Protein AF-A0AAV4MUT8-F1 (afdb_monomer_lite)

Secondary structure (DSSP, 8-state):
-EEE---S-SSS----S--S-SS----S-HHHHHSSTT-HHHHHHHHTT-----S-THHHHHH-----S---SSS----GGG--EEE-TTT-TT-----GGG-HHHHHHHHHHHHHHHTTPPPP------GGGSGGGGTT-----SSTT----TT-

Structure (mmCIF, N/CA/C/O backbone):
data_AF-A0AAV4MUT8-F1
#
_entry.id   AF-A0AAV4MUT8-F1
#
loop_
_atom_site.group_PDB
_atom_site.id
_atom_site.type_symbol
_atom_site.label_atom_id
_atom_site.label_alt_id
_atom_site.label_comp_id
_atom_site.label_asym_id
_atom_site.label_entity_id
_atom_site.label_seq_id
_atom_site.pdbx_PDB_ins_code
_atom_site.Cartn_x
_atom_site.Cartn_y
_atom_site.Cartn_z
_atom_site.occupancy
_atom_site.B_iso_or_equiv
_atom_site.auth_seq_id
_atom_site.auth_comp_id
_atom_site.auth_asym_id
_atom_site.auth_atom_id
_atom_site.pdbx_PDB_model_num
ATOM 1 N N . MET A 1 1 ? -10.971 4.675 6.773 1.00 90.81 1 MET A N 1
ATOM 2 C CA . MET A 1 1 ? -10.522 3.745 7.833 1.00 90.81 1 MET A CA 1
ATOM 3 C C . MET A 1 1 ? -9.687 2.636 7.216 1.00 90.81 1 MET A C 1
ATOM 5 O O . MET A 1 1 ? -10.046 2.163 6.142 1.00 90.81 1 MET A O 1
ATOM 9 N N . LYS A 1 2 ? -8.606 2.231 7.885 1.00 93.69 2 LYS A N 1
ATOM 10 C CA . LYS A 1 2 ? -7.746 1.086 7.547 1.00 93.69 2 LYS A CA 1
ATOM 11 C C . LYS A 1 2 ? -7.696 0.147 8.749 1.00 93.69 2 LYS A C 1
ATOM 13 O O . LYS A 1 2 ? -7.569 0.626 9.873 1.00 93.69 2 LYS A O 1
ATOM 18 N N . ILE A 1 3 ? -7.813 -1.158 8.509 1.00 93.12 3 ILE A N 1
ATOM 19 C CA . ILE A 1 3 ? -7.690 -2.192 9.541 1.00 93.12 3 ILE A CA 1
ATOM 20 C C . ILE A 1 3 ? -6.425 -3.014 9.289 1.00 93.12 3 ILE A C 1
ATOM 22 O O . ILE A 1 3 ? -6.140 -3.371 8.146 1.00 93.12 3 ILE A O 1
ATOM 26 N N . LEU A 1 4 ? -5.683 -3.313 10.350 1.00 91.19 4 LEU A N 1
ATOM 27 C CA . LEU A 1 4 ? -4.588 -4.275 10.357 1.00 91.19 4 LEU A CA 1
ATOM 28 C C . LEU A 1 4 ? -5.006 -5.483 11.194 1.00 91.19 4 LEU A C 1
ATOM 30 O O . LEU A 1 4 ? -5.508 -5.332 12.309 1.00 91.19 4 LEU A O 1
ATOM 34 N N . VAL A 1 5 ? -4.787 -6.678 10.653 1.00 88.44 5 VAL A N 1
ATOM 35 C CA . VAL A 1 5 ? -5.098 -7.964 11.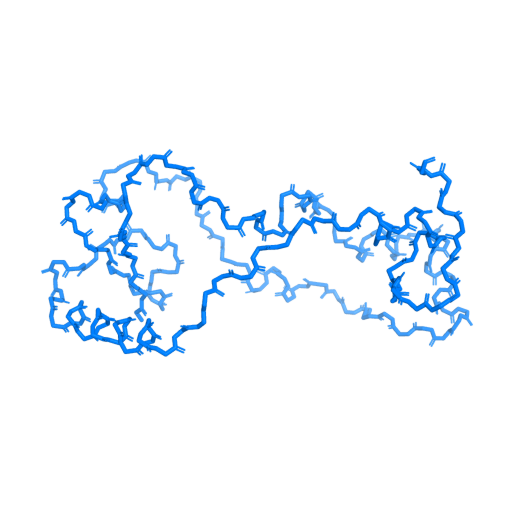289 1.00 88.44 5 VAL A CA 1
ATOM 36 C C . VAL A 1 5 ? -3.936 -8.925 11.076 1.00 88.44 5 VAL A C 1
ATOM 38 O O . VAL A 1 5 ? -3.304 -8.884 10.022 1.00 88.44 5 VAL A O 1
ATOM 41 N N . SER A 1 6 ? -3.690 -9.822 12.030 1.00 79.12 6 SER A N 1
ATOM 42 C CA . SER A 1 6 ? -2.872 -11.011 11.798 1.00 79.12 6 SER A CA 1
ATOM 43 C C . SER A 1 6 ? -3.764 -12.253 11.850 1.00 79.12 6 SER A C 1
ATOM 45 O O . SER A 1 6 ? -4.614 -12.392 12.727 1.00 79.12 6 SER A O 1
ATOM 47 N N . ASN A 1 7 ? -3.591 -13.148 10.878 1.00 61.56 7 ASN A N 1
ATOM 48 C CA . ASN A 1 7 ? -4.241 -14.464 10.842 1.00 61.56 7 ASN A CA 1
ATOM 49 C C . ASN A 1 7 ? -3.226 -15.608 11.018 1.00 61.56 7 ASN A C 1
ATOM 51 O O . ASN A 1 7 ? -3.589 -16.775 10.882 1.00 61.56 7 ASN A O 1
ATOM 55 N N . PHE A 1 8 ? -1.963 -15.284 11.304 1.00 54.12 8 PHE A N 1
ATOM 56 C CA . PHE A 1 8 ? -0.838 -16.210 11.213 1.00 54.12 8 PHE A CA 1
ATOM 57 C C . PHE A 1 8 ? 0.042 -16.136 12.467 1.00 54.12 8 PHE A C 1
ATOM 59 O O . PHE A 1 8 ? 0.104 -15.078 13.107 1.00 54.12 8 PHE A O 1
ATOM 66 N N . PRO A 1 9 ? 0.693 -17.247 12.864 1.00 47.62 9 PRO A N 1
ATOM 67 C CA . PRO A 1 9 ? 1.688 -17.218 13.927 1.00 47.62 9 PRO A CA 1
ATOM 68 C C . PRO A 1 9 ? 2.787 -16.204 13.585 1.00 47.62 9 PRO A C 1
ATOM 70 O O . PRO A 1 9 ? 3.210 -16.088 12.442 1.00 47.62 9 PRO A O 1
ATOM 73 N N . VAL A 1 10 ? 3.225 -15.447 14.594 1.00 48.09 10 VAL A N 1
ATOM 74 C CA . VAL A 1 10 ? 4.191 -14.338 14.487 1.00 48.09 10 VAL A CA 1
ATOM 75 C C . VAL A 1 10 ? 5.619 -14.874 14.286 1.00 48.09 10 VAL A C 1
ATOM 77 O O . VAL A 1 10 ? 6.521 -14.564 15.058 1.00 48.09 10 VAL A O 1
ATOM 80 N N . ASP A 1 11 ? 5.832 -15.749 13.304 1.00 48.75 11 ASP A N 1
ATOM 81 C CA . ASP A 1 11 ? 7.151 -16.319 13.003 1.00 48.75 11 ASP A CA 1
ATOM 82 C C . ASP A 1 11 ? 7.931 -15.523 11.945 1.00 48.75 11 ASP A C 1
ATOM 84 O O . ASP A 1 11 ? 9.091 -15.826 11.678 1.00 48.75 11 ASP A O 1
ATOM 88 N N . GLY A 1 12 ? 7.331 -14.455 11.404 1.00 45.09 12 GLY A N 1
ATOM 89 C CA . GLY A 1 12 ? 8.006 -13.524 10.503 1.00 45.09 12 GLY A CA 1
ATOM 90 C C . GLY A 1 12 ? 8.332 -14.106 9.126 1.00 45.09 12 GLY A C 1
ATOM 91 O O . GLY A 1 12 ? 9.145 -13.519 8.417 1.00 45.09 12 GLY A O 1
ATOM 92 N N . SER A 1 13 ? 7.721 -15.231 8.737 1.00 43.47 13 SER A N 1
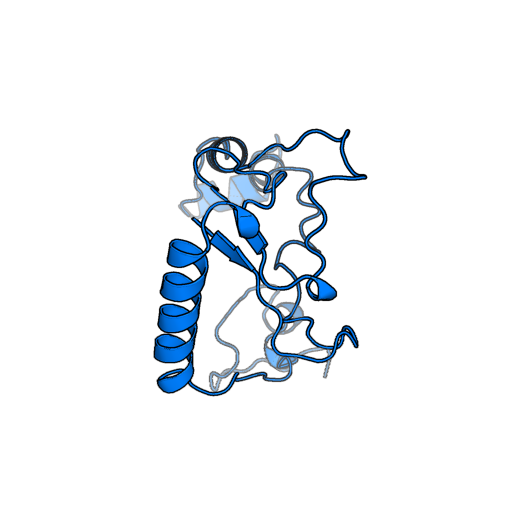ATOM 93 C CA . SER A 1 13 ? 7.933 -15.848 7.420 1.00 43.47 13 SER A CA 1
ATOM 94 C C . SER A 1 13 ? 7.128 -15.209 6.275 1.00 43.47 13 SER A C 1
ATOM 96 O O . SER A 1 13 ? 7.412 -15.474 5.110 1.00 43.47 13 SER A O 1
ATOM 98 N N . ASP A 1 14 ? 6.206 -14.291 6.577 1.00 49.25 14 ASP A N 1
ATOM 99 C CA . ASP A 1 14 ? 5.308 -13.662 5.595 1.00 49.25 14 ASP A CA 1
ATOM 100 C C . ASP A 1 14 ? 5.848 -12.336 5.036 1.00 49.25 14 ASP A C 1
ATOM 102 O O . ASP A 1 14 ? 5.186 -11.293 5.035 1.00 49.25 14 ASP A O 1
ATOM 106 N N . TRP A 1 15 ? 7.080 -12.365 4.539 1.00 47.09 15 TRP A N 1
ATOM 107 C CA . TRP A 1 15 ? 7.561 -11.323 3.643 1.00 47.09 15 TRP A CA 1
ATOM 108 C C . TRP A 1 15 ? 6.933 -11.534 2.259 1.00 47.09 15 TRP A C 1
ATOM 110 O O . TRP A 1 15 ? 7.308 -12.456 1.538 1.00 47.09 15 TRP A O 1
ATOM 120 N N . TYR A 1 16 ? 5.984 -10.680 1.861 1.00 51.78 16 TYR A N 1
ATOM 121 C CA . TYR A 1 16 ? 5.282 -10.765 0.563 1.00 51.78 16 TYR A CA 1
ATOM 122 C C . TYR A 1 16 ? 6.128 -10.297 -0.635 1.00 51.78 16 TYR A C 1
ATOM 124 O O . TYR A 1 16 ? 5.597 -9.986 -1.701 1.00 51.78 16 TYR A O 1
ATOM 132 N N . GLY A 1 17 ? 7.446 -10.273 -0.462 1.00 46.91 17 GLY A N 1
ATOM 133 C CA . GLY A 1 17 ? 8.389 -9.694 -1.398 1.00 46.91 17 GLY A CA 1
ATOM 134 C C . GLY A 1 17 ? 8.786 -8.272 -1.005 1.00 46.91 17 GLY A C 1
ATOM 135 O O . GLY A 1 17 ? 8.175 -7.669 -0.119 1.00 46.91 17 GLY A O 1
ATOM 136 N N . PRO A 1 18 ? 9.847 -7.760 -1.643 1.00 43.19 18 PRO A N 1
ATOM 137 C CA . PRO A 1 18 ? 10.316 -6.411 -1.413 1.00 43.19 18 PRO A CA 1
ATOM 138 C C . PRO A 1 18 ? 9.187 -5.405 -1.638 1.00 43.19 18 PRO A C 1
ATOM 140 O O . PRO A 1 18 ? 8.366 -5.565 -2.539 1.00 43.19 18 PRO A O 1
ATOM 143 N N . SER A 1 19 ? 9.183 -4.322 -0.868 1.00 55.53 19 SER A N 1
ATOM 144 C CA . SER A 1 19 ? 8.328 -3.133 -1.018 1.00 55.53 19 SER A CA 1
ATOM 145 C C . SER A 1 19 ? 8.344 -2.511 -2.425 1.00 55.53 19 SER A C 1
ATOM 147 O O . SER A 1 19 ? 7.628 -1.545 -2.681 1.00 55.53 19 SER A O 1
ATOM 149 N N . GLY A 1 20 ? 9.194 -3.018 -3.324 1.00 47.06 20 GLY A N 1
ATOM 150 C CA . GLY A 1 20 ? 9.538 -2.409 -4.604 1.00 47.06 20 GLY A CA 1
ATOM 151 C C . GLY A 1 20 ? 10.398 -1.154 -4.448 1.00 47.06 20 GLY A C 1
ATOM 152 O O . GLY A 1 20 ? 10.727 -0.523 -5.445 1.00 47.06 20 GLY A O 1
ATOM 153 N N . LEU A 1 21 ? 10.751 -0.795 -3.208 1.00 49.16 21 LEU A N 1
ATOM 154 C CA . LEU A 1 21 ? 11.449 0.435 -2.833 1.00 49.16 21 LEU A CA 1
ATOM 155 C C . LEU A 1 21 ? 12.754 0.169 -2.064 1.00 49.16 21 LEU A C 1
ATOM 157 O O . LEU A 1 21 ? 13.461 1.093 -1.679 1.00 49.16 21 LEU A O 1
ATOM 161 N N . GLU A 1 22 ? 13.114 -1.093 -1.845 1.00 52.41 22 GLU A N 1
ATOM 162 C CA . GLU A 1 22 ? 14.363 -1.451 -1.155 1.00 52.41 22 GLU A CA 1
ATOM 163 C C . GLU A 1 22 ? 15.609 -1.122 -1.971 1.00 52.41 22 GLU A C 1
ATOM 165 O O . GLU A 1 22 ? 16.600 -0.661 -1.410 1.00 52.41 22 GLU A O 1
ATOM 170 N N . ASP A 1 23 ? 15.518 -1.255 -3.295 1.00 47.06 23 ASP A N 1
ATOM 171 C CA . ASP A 1 23 ? 16.526 -0.741 -4.225 1.00 47.06 23 ASP A CA 1
ATOM 172 C C . ASP A 1 23 ? 16.280 0.730 -4.579 1.00 47.06 23 ASP A C 1
ATOM 174 O O . ASP A 1 23 ? 17.108 1.365 -5.236 1.00 47.06 23 ASP A O 1
ATOM 178 N N . SER A 1 24 ? 15.173 1.320 -4.107 1.00 45.66 24 SER A N 1
ATOM 179 C CA . SER A 1 24 ? 14.925 2.747 -4.253 1.00 45.66 24 SER A CA 1
ATOM 180 C C . SER A 1 24 ? 15.644 3.544 -3.166 1.00 45.66 24 SER A C 1
ATOM 182 O O . SER A 1 24 ? 15.059 4.376 -2.478 1.00 45.66 24 SER A O 1
ATOM 184 N N . ASN A 1 25 ? 16.967 3.411 -3.113 1.00 44.34 25 ASN A N 1
ATOM 185 C CA . ASN A 1 25 ? 17.814 4.567 -2.823 1.00 44.34 25 ASN A CA 1
ATOM 186 C C . ASN A 1 25 ? 17.792 5.502 -4.050 1.00 44.34 25 ASN A C 1
ATOM 188 O O . ASN A 1 25 ? 18.826 5.894 -4.584 1.00 44.34 25 ASN A O 1
ATOM 192 N N . VAL A 1 26 ? 16.594 5.856 -4.530 1.00 49.31 26 VAL A N 1
ATOM 193 C CA . VAL A 1 26 ? 16.389 6.938 -5.494 1.00 49.31 26 VAL A CA 1
ATOM 194 C C . VAL A 1 26 ? 16.504 8.217 -4.669 1.00 49.31 26 VAL A C 1
ATOM 196 O O . VAL A 1 26 ? 15.523 8.883 -4.355 1.00 49.31 26 VAL A O 1
ATOM 199 N N . THR A 1 27 ? 17.717 8.481 -4.182 1.00 45.72 27 THR A N 1
ATOM 200 C CA . THR A 1 27 ? 18.063 9.714 -3.470 1.00 45.72 27 THR A CA 1
ATOM 201 C C . THR A 1 27 ? 18.043 10.910 -4.412 1.00 45.72 27 THR A C 1
ATOM 203 O O . THR A 1 27 ? 17.865 12.031 -3.951 1.00 45.72 27 THR A O 1
ATOM 206 N N . ASP A 1 28 ? 18.154 10.652 -5.716 1.00 53.12 28 ASP A N 1
ATOM 207 C CA . ASP A 1 28 ? 18.068 11.640 -6.781 1.00 53.12 28 ASP A CA 1
ATOM 208 C C . ASP A 1 28 ? 16.914 11.245 -7.701 1.00 53.12 28 ASP A C 1
ATOM 210 O O . ASP A 1 28 ? 16.794 10.068 -8.055 1.00 53.12 28 ASP A O 1
ATOM 214 N N . SER A 1 29 ? 16.059 12.197 -8.087 1.00 62.41 29 SER A N 1
ATOM 215 C CA . SER A 1 29 ? 15.017 11.912 -9.073 1.00 62.41 29 SER A CA 1
ATOM 216 C C . SER A 1 29 ? 15.673 11.327 -10.327 1.00 62.41 29 SER A C 1
ATOM 218 O O . SER A 1 29 ? 16.745 11.780 -10.737 1.00 62.41 29 SER A O 1
ATOM 220 N N . PHE A 1 30 ? 15.043 10.341 -10.972 1.00 66.31 30 PHE A N 1
ATOM 221 C CA . PHE A 1 30 ? 15.493 9.875 -12.288 1.00 66.31 30 PHE A CA 1
ATOM 222 C C . PHE A 1 30 ? 15.675 11.064 -13.251 1.00 66.31 30 PHE A C 1
ATOM 224 O O . PHE A 1 30 ? 16.623 11.093 -14.035 1.00 66.31 30 PHE A O 1
ATOM 231 N N . ASP A 1 31 ? 14.850 12.100 -13.091 1.00 68.25 31 ASP A N 1
ATOM 232 C CA . ASP A 1 31 ? 14.947 13.377 -13.793 1.00 68.25 31 ASP A CA 1
ATOM 233 C C . ASP A 1 31 ? 16.250 14.134 -13.530 1.00 68.25 31 ASP A C 1
ATOM 235 O O . ASP A 1 31 ? 16.812 14.717 -14.456 1.00 68.25 31 ASP A O 1
ATOM 239 N N . ASP A 1 32 ? 16.771 14.124 -12.302 1.00 70.81 32 ASP A N 1
ATOM 240 C CA . ASP A 1 32 ? 18.015 14.823 -11.968 1.00 70.81 32 ASP A CA 1
ATOM 241 C C . ASP A 1 32 ? 19.200 14.210 -12.715 1.00 70.81 32 ASP A C 1
ATOM 243 O O . ASP A 1 32 ? 20.094 14.927 -13.171 1.00 70.81 32 ASP A O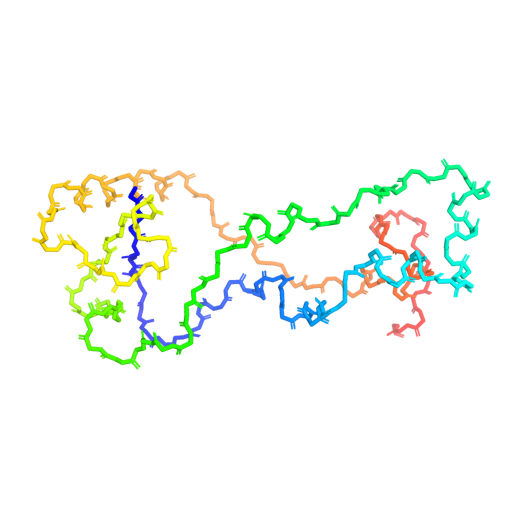 1
ATOM 247 N N . TRP A 1 33 ? 19.196 12.886 -12.886 1.00 72.88 33 TRP A N 1
ATOM 248 C CA . TRP A 1 33 ? 20.203 12.175 -13.668 1.00 72.88 33 TRP A CA 1
ATOM 249 C C . TRP A 1 33 ? 19.984 12.341 -15.176 1.00 72.88 33 TRP A C 1
ATOM 251 O O . TRP A 1 33 ? 20.931 12.677 -15.895 1.00 72.88 33 TRP A O 1
ATOM 261 N N . VAL A 1 34 ? 18.747 12.167 -15.659 1.00 77.50 34 VAL A N 1
ATOM 262 C CA . VAL A 1 34 ? 18.405 12.291 -17.083 1.00 77.50 34 VAL A CA 1
ATOM 263 C C . VAL A 1 34 ? 18.659 13.706 -17.582 1.00 77.50 34 VAL A C 1
ATOM 265 O O . VAL A 1 34 ? 19.322 13.865 -18.603 1.00 77.50 34 VAL A O 1
ATOM 268 N N . TRP A 1 35 ? 18.197 14.737 -16.875 1.00 76.25 35 TRP A N 1
ATOM 269 C CA . TRP A 1 35 ? 18.198 16.123 -17.350 1.00 76.25 35 TRP A CA 1
ATOM 270 C C . TRP A 1 35 ? 19.410 16.949 -16.905 1.00 76.25 35 TRP A C 1
ATOM 272 O O . TRP A 1 35 ? 19.500 18.134 -17.256 1.00 76.25 35 TRP A O 1
ATOM 282 N N . LYS A 1 36 ? 20.375 16.341 -16.199 1.00 83.19 36 LYS A N 1
ATOM 283 C CA . LYS A 1 36 ? 21.651 16.969 -15.825 1.00 83.19 36 LYS A CA 1
ATOM 284 C C . LYS A 1 36 ? 22.337 17.617 -17.029 1.00 83.19 36 LYS A C 1
ATOM 286 O O . LYS A 1 36 ? 22.321 17.096 -18.145 1.00 83.19 36 LYS A O 1
ATOM 291 N N . ASN A 1 37 ? 23.008 18.746 -16.801 1.00 82.00 37 ASN A N 1
ATOM 292 C CA . ASN A 1 37 ? 23.773 19.410 -17.854 1.00 82.00 37 ASN A CA 1
ATOM 293 C C . ASN A 1 37 ? 24.883 18.486 -18.400 1.00 82.00 37 ASN A C 1
ATOM 295 O O . ASN A 1 37 ? 25.728 18.024 -17.633 1.00 82.00 37 ASN A O 1
ATOM 299 N N . GLY A 1 38 ? 24.873 18.238 -19.714 1.00 85.94 38 GLY A N 1
ATOM 300 C CA . GLY A 1 38 ? 25.787 17.307 -20.389 1.00 85.94 38 GLY A CA 1
ATOM 301 C C . GLY A 1 38 ? 25.393 15.825 -20.308 1.00 85.94 38 GLY A C 1
ATOM 302 O O . GLY A 1 38 ? 26.237 14.968 -20.560 1.00 85.94 38 GLY A O 1
ATOM 303 N N . SER A 1 39 ? 24.153 15.506 -19.925 1.00 83.56 39 SER A N 1
ATOM 304 C CA . SER A 1 39 ? 23.640 14.133 -19.936 1.00 83.56 39 SER A CA 1
ATOM 305 C C . SER A 1 39 ? 23.455 13.611 -21.362 1.00 83.56 39 SER A C 1
ATOM 307 O O . SER A 1 39 ? 22.659 14.149 -22.128 1.00 83.56 39 SER A O 1
ATOM 309 N N . LEU A 1 40 ? 24.136 12.508 -21.688 1.00 87.50 40 LEU A N 1
ATOM 310 C CA . LEU A 1 40 ? 23.988 11.822 -22.975 1.00 87.50 40 LEU A CA 1
ATOM 311 C C . LEU A 1 40 ? 22.567 11.268 -23.172 1.00 87.50 40 LEU A C 1
ATOM 313 O O . LEU A 1 40 ? 22.063 11.234 -24.289 1.00 87.50 40 LEU A O 1
ATOM 317 N N . ILE A 1 41 ? 21.911 10.852 -22.084 1.00 82.19 41 ILE A N 1
ATOM 318 C CA . ILE A 1 41 ? 20.558 10.290 -22.132 1.00 82.19 41 ILE A CA 1
ATOM 319 C C . ILE A 1 41 ? 19.559 11.358 -22.577 1.00 82.19 41 ILE A C 1
ATOM 321 O O . ILE A 1 41 ? 18.731 11.088 -23.442 1.00 82.19 41 ILE A O 1
ATOM 325 N N . LYS A 1 42 ? 19.671 12.585 -22.050 1.00 83.38 42 LYS A N 1
ATOM 326 C CA . LYS A 1 42 ? 18.849 13.721 -22.487 1.00 83.38 42 LYS A CA 1
ATOM 327 C C . LYS A 1 42 ? 18.941 13.940 -23.994 1.00 83.38 42 LYS A C 1
ATOM 329 O O . LYS A 1 42 ? 17.910 14.117 -24.641 1.00 83.38 42 LYS A O 1
ATOM 334 N N . ASP A 1 43 ? 20.154 13.928 -24.536 1.00 87.06 43 ASP A N 1
ATOM 335 C CA . ASP A 1 43 ? 20.381 14.181 -25.958 1.00 87.06 43 ASP A CA 1
ATOM 336 C C . ASP A 1 43 ? 19.743 13.075 -26.817 1.00 87.06 43 ASP A C 1
ATOM 338 O O . ASP A 1 43 ? 18.981 13.373 -27.736 1.00 87.06 43 ASP A O 1
ATOM 342 N N . VAL A 1 44 ? 19.939 11.802 -26.447 1.00 85.94 44 VAL A N 1
ATOM 343 C CA . VAL A 1 44 ? 19.335 10.646 -27.138 1.00 85.94 44 VAL A CA 1
ATOM 344 C C . VAL A 1 44 ? 17.804 10.684 -27.097 1.00 85.94 44 VAL A C 1
ATOM 346 O O . VAL A 1 44 ? 17.153 10.385 -28.099 1.00 85.94 44 VAL A O 1
ATOM 349 N N . LEU A 1 45 ? 17.200 11.062 -25.968 1.00 82.56 45 LEU A N 1
ATOM 350 C CA . LEU A 1 45 ? 15.741 11.164 -25.835 1.00 82.56 45 LEU A CA 1
ATOM 351 C C . LEU A 1 45 ? 15.153 12.253 -26.740 1.00 82.56 45 LEU A C 1
ATOM 353 O O . LEU A 1 45 ? 14.143 12.023 -27.408 1.00 82.56 45 LEU A O 1
ATOM 357 N N . ILE A 1 46 ? 15.813 13.415 -26.807 1.00 81.88 46 ILE A N 1
ATOM 358 C CA . ILE A 1 46 ? 15.416 14.519 -27.691 1.00 81.88 46 ILE A CA 1
ATOM 359 C C . ILE A 1 46 ? 15.548 14.099 -29.161 1.00 81.88 46 ILE A C 1
ATOM 361 O O . ILE A 1 46 ? 14.626 14.322 -29.945 1.00 81.88 46 ILE A O 1
ATOM 365 N N . GLU A 1 47 ? 16.662 13.469 -29.540 1.00 88.31 47 GLU A N 1
ATOM 366 C CA . GLU A 1 47 ? 16.915 13.024 -30.917 1.00 88.31 47 GLU A CA 1
ATOM 367 C C . GLU A 1 47 ? 15.955 11.920 -31.374 1.00 88.31 47 GLU A C 1
ATOM 369 O O . GLU A 1 47 ? 15.481 11.935 -32.510 1.00 88.31 47 GLU A O 1
ATOM 374 N N . SER A 1 48 ? 15.638 10.973 -30.489 1.00 84.50 48 SER A N 1
ATOM 375 C CA . SER A 1 48 ? 14.727 9.859 -30.776 1.00 84.50 48 SER A CA 1
ATOM 376 C C . SER A 1 48 ? 13.246 10.245 -30.728 1.00 84.50 48 SER A C 1
ATOM 378 O O . SER A 1 48 ? 12.388 9.408 -31.017 1.00 84.50 48 SER A O 1
ATOM 380 N N . ASN A 1 49 ? 12.930 11.504 -30.391 1.00 78.06 49 ASN A N 1
ATOM 381 C CA . ASN A 1 49 ? 11.567 11.996 -30.183 1.00 78.06 49 ASN A CA 1
ATOM 382 C C . ASN A 1 49 ? 10.783 11.128 -29.175 1.00 78.06 49 ASN A C 1
ATOM 384 O O . ASN A 1 49 ? 9.564 10.961 -29.288 1.00 78.06 49 ASN A O 1
ATOM 388 N N . GLN A 1 50 ? 11.493 10.546 -28.203 1.00 74.75 50 GLN A N 1
ATOM 389 C CA . GLN A 1 50 ? 10.896 9.789 -27.115 1.00 74.75 50 GLN A CA 1
ATOM 390 C C . GLN A 1 50 ? 10.391 10.759 -26.050 1.00 74.75 50 GLN A C 1
ATOM 392 O O . GLN A 1 50 ? 11.119 11.614 -25.549 1.00 74.75 50 GLN A O 1
ATOM 397 N N . TRP A 1 51 ? 9.115 10.620 -25.705 1.00 59.06 51 TRP A N 1
ATOM 398 C CA . TRP A 1 51 ? 8.509 11.394 -24.634 1.00 59.06 51 TRP A CA 1
ATOM 399 C C . TRP A 1 51 ? 8.879 10.781 -23.287 1.00 59.06 51 TRP A C 1
ATOM 401 O O . TRP A 1 51 ? 8.324 9.756 -22.895 1.00 59.06 51 TRP A O 1
ATOM 411 N N . LEU A 1 52 ? 9.782 11.439 -22.569 1.00 65.25 52 LEU A N 1
ATOM 412 C CA . LEU A 1 52 ? 9.814 11.357 -21.116 1.00 65.25 52 LEU A CA 1
ATOM 413 C C . LEU A 1 52 ? 9.120 12.581 -20.532 1.00 65.25 52 LEU A C 1
ATOM 415 O O . LEU A 1 52 ? 9.181 13.669 -21.107 1.00 65.25 52 LEU A O 1
ATOM 419 N N . LEU A 1 53 ? 8.430 12.385 -19.409 1.00 60.59 53 LEU A N 1
ATOM 420 C CA . LEU A 1 53 ? 7.849 13.487 -18.655 1.00 60.59 53 LEU A CA 1
ATOM 421 C C . LEU A 1 53 ? 8.987 14.450 -18.297 1.00 60.59 53 LEU A C 1
ATOM 423 O O . LEU A 1 53 ? 9.957 14.073 -17.654 1.00 60.59 53 LEU A O 1
ATOM 427 N N . THR A 1 54 ? 8.893 15.680 -18.792 1.00 57.62 54 THR A N 1
ATOM 428 C CA . THR A 1 54 ? 9.815 16.775 -18.456 1.00 57.62 54 THR A CA 1
ATOM 429 C C . THR A 1 54 ? 9.331 17.568 -17.246 1.00 57.62 54 THR A C 1
ATOM 431 O O . THR A 1 54 ? 9.928 18.587 -16.898 1.00 57.62 54 THR A O 1
ATOM 434 N N . GLU A 1 55 ? 8.178 17.195 -16.686 1.00 61.41 55 GLU A N 1
ATOM 435 C CA . GLU A 1 55 ? 7.653 17.855 -15.501 1.00 61.41 55 GLU A CA 1
ATOM 436 C C . GLU A 1 55 ? 8.512 17.489 -14.302 1.00 61.41 55 GLU A C 1
ATOM 438 O O . GLU A 1 55 ? 8.986 16.367 -14.183 1.00 61.41 55 GLU A O 1
ATOM 443 N N . ASN A 1 56 ? 8.717 18.465 -13.423 1.00 58.62 56 ASN A N 1
ATOM 444 C CA . ASN A 1 56 ? 9.373 18.224 -12.153 1.00 58.62 56 ASN A CA 1
ATOM 445 C C . ASN A 1 56 ? 8.569 17.143 -11.414 1.00 58.62 56 ASN A C 1
ATOM 447 O O . ASN A 1 56 ? 7.359 17.309 -11.248 1.00 58.62 56 ASN A O 1
ATOM 451 N N . ASP A 1 57 ? 9.223 16.070 -10.970 1.00 62.84 57 ASP A N 1
ATOM 452 C CA . ASP A 1 57 ? 8.643 14.928 -10.245 1.00 62.84 57 ASP A CA 1
ATOM 453 C C . ASP A 1 57 ? 8.061 15.312 -8.854 1.00 62.84 57 ASP A C 1
ATOM 455 O O . ASP A 1 57 ? 8.003 14.505 -7.923 1.00 62.84 57 ASP A O 1
ATOM 459 N N . THR A 1 58 ? 7.587 16.555 -8.678 1.00 62.78 58 THR A N 1
ATOM 460 C CA . THR A 1 58 ? 6.984 17.068 -7.441 1.00 62.78 58 THR A CA 1
ATOM 461 C C . THR A 1 58 ? 5.773 16.262 -7.032 1.00 62.78 58 THR A C 1
ATOM 463 O O . THR A 1 58 ? 5.538 16.143 -5.841 1.00 62.78 58 THR A O 1
ATOM 466 N N . TRP A 1 59 ? 5.056 15.630 -7.967 1.00 70.50 59 TRP A N 1
ATOM 467 C CA . TRP A 1 59 ? 3.939 14.747 -7.631 1.00 70.50 59 TRP A CA 1
ATOM 468 C C . TRP A 1 59 ? 4.365 13.614 -6.685 1.00 70.50 59 TRP A C 1
ATOM 470 O O . TRP A 1 59 ? 3.559 13.184 -5.864 1.00 70.50 59 TRP A O 1
ATOM 480 N N . ARG A 1 60 ? 5.626 13.150 -6.745 1.00 66.88 60 ARG A N 1
ATOM 481 C CA . ARG A 1 60 ? 6.171 12.168 -5.792 1.00 66.88 60 ARG A CA 1
ATOM 482 C C . ARG A 1 60 ? 6.300 12.767 -4.400 1.00 66.88 60 ARG A C 1
ATOM 484 O O . ARG A 1 60 ? 5.970 12.104 -3.426 1.00 66.88 60 ARG A O 1
ATOM 491 N N . GLN A 1 61 ? 6.767 14.011 -4.318 1.00 70.12 61 GLN A N 1
ATOM 492 C CA . GLN A 1 61 ? 6.886 14.754 -3.063 1.00 70.12 61 GLN A CA 1
ATOM 493 C C . GLN A 1 61 ? 5.502 15.107 -2.497 1.00 70.12 61 GLN A C 1
ATOM 495 O O . GLN A 1 61 ? 5.290 14.985 -1.296 1.00 70.12 61 GLN A O 1
ATOM 500 N N . ASP A 1 62 ? 4.550 15.460 -3.360 1.00 73.88 62 ASP A N 1
ATOM 501 C CA . ASP A 1 62 ? 3.169 15.797 -3.007 1.00 73.88 62 ASP A CA 1
ATOM 502 C C . ASP A 1 62 ? 2.368 14.559 -2.573 1.00 73.88 62 ASP A C 1
ATOM 504 O O . ASP A 1 62 ? 1.492 14.647 -1.713 1.00 73.88 62 ASP A O 1
ATOM 508 N N . ALA A 1 63 ? 2.663 13.392 -3.156 1.00 78.75 63 ALA A N 1
ATOM 509 C CA . ALA A 1 63 ? 2.075 12.112 -2.769 1.00 78.75 63 ALA A CA 1
ATOM 510 C C . ALA A 1 63 ? 2.758 11.486 -1.541 1.00 78.75 63 ALA A C 1
ATOM 512 O O . ALA A 1 63 ? 2.189 10.582 -0.922 1.00 78.75 63 ALA A O 1
ATOM 513 N N . ALA A 1 64 ? 3.967 11.931 -1.190 1.00 76.06 64 ALA A N 1
ATOM 514 C CA . ALA A 1 64 ? 4.705 11.393 -0.061 1.00 76.06 64 ALA A CA 1
ATOM 515 C C . ALA A 1 64 ? 4.077 11.839 1.264 1.00 76.06 64 ALA A C 1
ATOM 517 O O . ALA A 1 64 ? 3.942 13.025 1.565 1.00 76.06 64 ALA A O 1
ATOM 518 N N . ILE A 1 65 ? 3.750 10.865 2.110 1.00 80.44 65 ILE A N 1
ATOM 519 C CA . ILE A 1 65 ? 3.380 11.126 3.499 1.00 80.44 65 ILE A CA 1
ATOM 520 C C . ILE A 1 65 ? 4.681 11.294 4.293 1.00 80.44 65 ILE A C 1
ATOM 522 O O . ILE A 1 65 ? 5.401 10.325 4.528 1.00 80.44 65 ILE A O 1
ATOM 526 N N . ILE A 1 66 ? 4.989 12.525 4.709 1.00 77.50 66 ILE A N 1
ATOM 527 C CA . ILE A 1 66 ? 6.167 12.823 5.535 1.00 77.50 66 ILE A CA 1
ATOM 528 C C . ILE A 1 66 ? 5.776 12.735 7.011 1.00 77.50 66 ILE A C 1
ATOM 530 O O . ILE A 1 66 ? 5.196 13.659 7.583 1.00 77.50 66 ILE A O 1
ATOM 534 N N . CYS A 1 67 ? 6.111 11.607 7.630 1.00 78.62 67 CYS A N 1
ATOM 535 C CA . CYS A 1 67 ? 5.964 11.385 9.064 1.00 78.62 67 CYS A CA 1
ATOM 536 C C . CYS A 1 67 ? 7.230 11.865 9.801 1.00 78.62 67 CYS A C 1
ATOM 538 O O . CYS A 1 67 ? 8.343 11.671 9.319 1.00 78.62 67 CYS A O 1
ATOM 540 N N . GLY A 1 68 ? 7.089 12.514 10.961 1.00 69.88 68 GLY A N 1
ATOM 541 C CA . GLY A 1 68 ? 8.240 13.037 11.715 1.00 69.88 68 GLY A CA 1
ATOM 542 C C . GLY A 1 68 ? 9.096 11.940 12.371 1.00 69.88 68 GLY A C 1
ATOM 543 O O . GLY A 1 68 ? 8.560 10.926 12.808 1.00 69.88 68 GLY A O 1
ATOM 544 N N . GLU A 1 69 ? 10.415 12.167 12.494 1.00 61.09 69 GLU A N 1
ATOM 545 C CA . GLU A 1 69 ? 11.389 11.210 13.079 1.00 61.09 69 GLU A CA 1
ATOM 546 C C . GLU A 1 69 ? 11.171 10.909 14.567 1.00 61.09 69 GLU A C 1
ATOM 548 O O . GLU A 1 69 ? 11.595 9.878 15.089 1.00 61.09 69 GLU A O 1
ATOM 553 N N . ASN A 1 70 ? 10.490 11.799 15.275 1.00 52.34 70 ASN A N 1
ATOM 554 C CA . ASN A 1 70 ? 10.154 11.576 16.666 1.00 52.34 70 ASN A CA 1
ATOM 555 C C . ASN A 1 70 ? 8.755 10.982 16.696 1.00 52.34 70 ASN A C 1
ATOM 557 O O . ASN A 1 70 ? 7.826 11.700 16.364 1.00 52.34 70 ASN A O 1
ATOM 561 N N . PHE A 1 71 ? 8.625 9.700 17.044 1.00 54.22 71 PHE A N 1
ATOM 562 C CA . PHE A 1 71 ? 7.606 9.135 17.948 1.00 54.22 71 PHE A CA 1
ATOM 563 C C . PHE A 1 71 ? 7.312 7.663 17.628 1.00 54.22 71 PHE A C 1
ATOM 565 O O . PHE A 1 71 ? 6.264 7.312 17.104 1.00 54.22 71 PHE A O 1
ATOM 572 N N . LEU A 1 72 ? 8.181 6.780 18.114 1.00 50.31 72 LEU A N 1
ATOM 573 C CA . LEU A 1 72 ? 7.735 5.642 18.921 1.00 50.31 72 LEU A CA 1
ATOM 574 C C . LEU A 1 72 ? 8.641 5.625 20.163 1.00 50.31 72 LEU A C 1
ATOM 576 O O . LEU A 1 72 ? 9.850 5.787 20.004 1.00 50.31 72 LEU A O 1
ATOM 580 N N . PRO A 1 73 ? 8.100 5.503 21.392 1.00 49.47 73 PRO A N 1
ATOM 581 C CA . PRO A 1 73 ? 7.170 4.431 21.753 1.00 49.47 73 PRO A CA 1
ATOM 582 C C . PRO A 1 73 ? 5.978 4.898 22.622 1.00 49.47 73 PRO A C 1
ATOM 584 O O . PRO A 1 73 ? 6.052 5.945 23.248 1.00 49.47 73 PRO A O 1
ATOM 587 N N . ILE A 1 74 ? 4.904 4.094 22.705 1.00 48.03 74 ILE A N 1
ATOM 588 C CA . ILE A 1 74 ? 3.962 3.912 23.852 1.00 48.03 74 ILE A CA 1
ATOM 589 C C . ILE A 1 74 ? 2.470 3.813 23.449 1.00 48.03 74 ILE A C 1
ATOM 591 O O . ILE A 1 74 ? 1.769 3.039 24.085 1.00 48.03 74 ILE A O 1
ATOM 595 N N . SER A 1 75 ? 1.959 4.472 22.396 1.00 47.75 75 SER A N 1
ATOM 596 C CA . SER A 1 75 ? 0.493 4.456 22.115 1.00 47.75 75 SER A CA 1
ATOM 597 C C . SER A 1 75 ? 0.054 3.962 20.723 1.00 47.75 75 SER A C 1
ATOM 599 O O . SER A 1 75 ? -1.148 3.834 20.490 1.00 47.75 75 SER A O 1
ATOM 601 N N . GLY A 1 76 ? 0.991 3.699 19.808 1.00 52.88 76 GLY A N 1
ATOM 602 C CA . GLY A 1 76 ? 0.686 3.440 18.390 1.00 52.88 76 GLY A CA 1
ATOM 603 C C . GLY A 1 76 ? 1.194 2.115 17.829 1.00 52.88 76 GLY A C 1
ATOM 604 O O . GLY A 1 76 ? 0.920 1.799 16.675 1.00 52.88 76 GLY A O 1
ATOM 605 N N . LYS A 1 77 ? 1.934 1.327 18.622 1.00 66.19 77 LYS A N 1
ATOM 606 C CA . LYS A 1 77 ? 2.412 0.019 18.167 1.00 66.19 77 LYS A CA 1
ATOM 607 C C . LYS A 1 77 ? 1.203 -0.899 18.022 1.00 66.19 77 LYS A C 1
ATOM 609 O O . LYS A 1 77 ? 0.531 -1.179 19.010 1.00 66.19 77 LYS A O 1
ATOM 614 N N . CYS A 1 78 ? 0.934 -1.340 16.799 1.00 77.38 78 CYS A N 1
ATOM 615 C CA . CYS A 1 78 ? -0.057 -2.374 16.568 1.00 77.38 78 CYS A CA 1
ATOM 616 C C . CYS A 1 78 ? 0.488 -3.703 17.102 1.00 77.38 78 CYS A C 1
ATOM 618 O O . CYS A 1 78 ? 1.331 -4.332 16.462 1.00 77.38 78 CYS A O 1
ATOM 620 N N . ASP A 1 79 ? 0.073 -4.082 18.309 1.00 79.12 79 ASP A N 1
ATOM 621 C CA . ASP A 1 79 ? 0.330 -5.409 18.855 1.00 79.12 79 ASP A CA 1
ATOM 622 C C . ASP A 1 79 ? -0.866 -6.303 18.547 1.00 79.12 79 ASP A C 1
ATOM 624 O O . ASP A 1 79 ? -1.940 -6.162 19.129 1.00 79.12 79 ASP A O 1
ATOM 628 N N . PHE A 1 80 ? -0.676 -7.236 17.618 1.00 82.81 80 PHE A N 1
ATOM 629 C CA . PHE A 1 80 ? -1.731 -8.167 17.239 1.00 82.81 80 PHE A CA 1
ATOM 630 C C . PHE A 1 80 ? -2.111 -9.143 18.363 1.00 82.81 80 PHE A C 1
ATOM 632 O O . PHE A 1 80 ? -3.161 -9.779 18.273 1.00 82.81 80 PHE A O 1
ATOM 639 N N . SER A 1 81 ? -1.312 -9.236 19.434 1.00 81.25 81 SER A N 1
ATOM 640 C CA . SER A 1 81 ? -1.670 -9.981 20.649 1.00 81.25 81 SER A CA 1
ATOM 641 C C . SER A 1 81 ? -2.896 -9.381 21.345 1.00 81.25 81 SER A C 1
ATOM 643 O O . SER A 1 81 ? -3.670 -10.118 21.955 1.00 81.25 81 SER A O 1
ATOM 645 N N . ASP A 1 82 ? -3.101 -8.066 21.206 1.00 81.25 82 ASP A N 1
ATOM 646 C CA . ASP A 1 82 ? -4.247 -7.333 21.757 1.00 81.25 82 ASP A CA 1
ATOM 647 C C . ASP A 1 82 ? -5.448 -7.302 20.788 1.00 81.25 82 ASP A C 1
ATOM 649 O O . ASP A 1 82 ? -6.531 -6.824 21.137 1.00 81.25 82 ASP A O 1
ATOM 653 N N . GLY A 1 83 ? -5.280 -7.842 19.575 1.00 86.31 83 GLY A N 1
ATOM 654 C CA . GLY A 1 83 ? -6.298 -7.913 18.529 1.00 86.31 83 GLY A CA 1
ATOM 655 C C . GLY A 1 83 ? -6.038 -6.984 17.333 1.00 86.31 83 GLY A C 1
ATOM 656 O O . GLY A 1 83 ? -4.921 -6.509 17.129 1.00 86.31 83 GLY A O 1
ATOM 657 N N . PRO A 1 84 ? -7.058 -6.748 16.486 1.00 91.25 84 PRO A N 1
ATOM 658 C CA . PRO A 1 84 ? -6.937 -5.891 15.308 1.00 91.25 84 PRO A CA 1
ATOM 659 C C . PRO A 1 84 ? -6.631 -4.432 15.654 1.00 91.25 84 PRO A C 1
ATOM 661 O O . PRO A 1 84 ? -7.125 -3.899 16.650 1.00 91.25 84 PRO A O 1
ATOM 664 N N . CYS A 1 85 ? -5.919 -3.744 14.763 1.00 92.12 85 CYS A N 1
ATOM 665 C CA . CYS A 1 85 ? -5.708 -2.300 14.854 1.00 92.12 85 CYS A CA 1
ATOM 666 C C . CYS A 1 85 ? -6.534 -1.571 13.805 1.00 92.12 85 CYS A C 1
ATOM 668 O O . CYS A 1 85 ? -6.617 -2.004 12.658 1.00 92.12 85 CYS A O 1
ATOM 670 N N . LEU A 1 86 ? -7.133 -0.451 14.192 1.00 94.12 86 LEU A N 1
ATOM 671 C CA . LEU A 1 86 ? -7.940 0.386 13.313 1.00 94.12 86 LEU A CA 1
ATOM 672 C C . LEU A 1 86 ? -7.356 1.794 13.302 1.00 94.12 86 LEU A C 1
ATOM 674 O O . LEU A 1 86 ? -7.099 2.348 14.368 1.00 94.12 86 LEU A O 1
ATOM 678 N N . TYR A 1 87 ? -7.211 2.376 12.114 1.00 93.56 87 TYR A N 1
ATOM 679 C CA . TYR A 1 87 ? -6.681 3.722 11.909 1.00 93.56 87 TYR A CA 1
ATOM 680 C C . TYR A 1 87 ? -7.603 4.543 11.016 1.00 93.56 87 TYR A C 1
ATOM 682 O O . TYR A 1 87 ? -8.168 4.047 10.029 1.00 93.56 87 TYR A O 1
ATOM 690 N N . ASN A 1 88 ? -7.723 5.833 11.323 1.00 94.38 88 ASN A N 1
ATOM 691 C CA . ASN A 1 88 ? -8.369 6.779 10.428 1.00 94.38 88 ASN A CA 1
ATOM 692 C C . ASN A 1 88 ? -7.332 7.439 9.518 1.00 94.38 88 ASN A C 1
ATOM 694 O O . ASN A 1 88 ? -6.943 8.565 9.769 1.00 94.38 88 ASN A O 1
ATOM 698 N N . VAL A 1 89 ? -6.926 6.763 8.443 1.00 91.62 89 VAL A N 1
ATOM 699 C CA . VAL A 1 89 ? -5.886 7.248 7.507 1.00 91.62 89 VAL A CA 1
ATOM 700 C C . VAL A 1 89 ? -6.161 8.616 6.865 1.00 91.62 89 VAL A C 1
ATOM 702 O O . VAL A 1 89 ? -5.253 9.214 6.304 1.00 91.62 89 VAL A O 1
ATOM 705 N N . THR A 1 90 ? -7.398 9.118 6.926 1.00 93.31 90 THR A N 1
ATOM 706 C CA . THR A 1 90 ? -7.738 10.473 6.464 1.00 93.31 90 THR A CA 1
ATOM 707 C C . THR A 1 90 ? -7.291 11.539 7.469 1.00 93.31 90 THR A C 1
ATOM 709 O O . THR A 1 90 ? -6.779 12.574 7.057 1.00 93.31 90 THR A O 1
ATOM 712 N N . ASP A 1 91 ? -7.435 11.270 8.770 1.00 91.94 91 ASP A N 1
ATOM 713 C CA . ASP A 1 91 ? -7.067 12.203 9.849 1.00 91.94 91 ASP A CA 1
ATOM 714 C C . ASP A 1 91 ? -5.692 11.878 10.470 1.00 91.94 91 ASP A C 1
ATOM 716 O O . ASP A 1 91 ? -5.057 12.734 11.079 1.00 91.94 91 ASP A O 1
ATOM 720 N N . ASP A 1 92 ? -5.245 10.630 10.332 1.00 88.69 92 ASP A N 1
ATOM 721 C CA . ASP A 1 92 ? -4.014 10.045 10.868 1.00 88.69 92 ASP A CA 1
ATOM 722 C C . ASP A 1 92 ? -3.301 9.232 9.765 1.00 88.69 92 ASP A C 1
ATOM 724 O O . ASP A 1 92 ? -3.300 7.996 9.793 1.00 88.69 92 ASP A O 1
ATOM 728 N N . PRO A 1 93 ? -2.734 9.908 8.744 1.00 87.88 93 PRO A N 1
ATOM 729 C CA . PRO A 1 93 ? -2.073 9.255 7.608 1.00 87.88 93 PRO A CA 1
ATOM 730 C C . PRO A 1 93 ? -0.806 8.483 8.001 1.00 87.88 93 PRO A C 1
ATOM 732 O O . PRO A 1 93 ? -0.386 7.591 7.271 1.00 87.88 93 PRO A O 1
ATOM 735 N N . CYS A 1 94 ? -0.216 8.805 9.154 1.00 84.50 94 CYS A N 1
ATOM 736 C CA . CYS A 1 94 ? 0.957 8.126 9.699 1.00 84.50 94 CYS A CA 1
ATOM 737 C C . CYS A 1 94 ? 0.611 6.962 10.644 1.00 84.50 94 CYS A C 1
ATOM 739 O O . CYS A 1 94 ? 1.517 6.353 11.207 1.00 84.50 94 CYS A O 1
ATOM 741 N N . GLU A 1 95 ? -0.678 6.654 10.830 1.00 88.25 95 GLU A N 1
ATOM 742 C CA . GLU A 1 95 ? -1.154 5.517 11.630 1.00 88.25 95 GLU A CA 1
ATOM 743 C C . GLU A 1 95 ? -0.626 5.517 13.075 1.00 88.25 95 GLU A C 1
ATOM 745 O O . GLU A 1 95 ? -0.267 4.485 13.647 1.00 88.25 95 GLU A O 1
ATOM 750 N N . TYR A 1 96 ? -0.580 6.692 13.698 1.00 81.81 96 TYR A N 1
ATOM 751 C CA . TYR A 1 96 ? -0.041 6.857 15.042 1.00 81.81 96 TYR A CA 1
ATOM 752 C C . TYR A 1 96 ? -0.966 6.353 16.145 1.00 81.81 96 TYR A C 1
ATOM 754 O O . TYR A 1 96 ? -0.492 6.013 17.233 1.00 81.81 96 TYR A O 1
ATOM 762 N N . LYS A 1 97 ? -2.281 6.319 15.916 1.00 87.19 97 LYS A N 1
ATOM 763 C CA . LYS A 1 97 ? -3.256 6.009 16.962 1.00 87.19 97 LYS A CA 1
ATOM 764 C C . LYS A 1 97 ? -4.163 4.852 16.572 1.00 87.19 97 LYS A C 1
ATOM 766 O O . LYS A 1 97 ? -5.093 5.014 15.785 1.00 87.19 97 LYS A O 1
ATOM 771 N N . ASN A 1 98 ? -3.975 3.713 17.240 1.00 90.00 98 ASN A N 1
ATOM 772 C CA . ASN A 1 98 ? -4.947 2.627 17.178 1.00 90.00 98 ASN A CA 1
ATOM 773 C C . ASN A 1 98 ? -6.256 3.055 17.869 1.00 90.00 98 ASN A C 1
ATOM 775 O O . ASN A 1 98 ? -6.276 3.367 19.061 1.00 90.00 98 ASN A O 1
ATOM 779 N N . ILE A 1 99 ? -7.353 3.063 17.115 1.00 93.06 99 ILE A N 1
ATOM 780 C CA . ILE A 1 99 ? -8.701 3.427 17.569 1.00 93.06 99 ILE A CA 1
ATOM 781 C C . ILE A 1 99 ? -9.671 2.233 17.570 1.00 93.06 99 ILE A C 1
ATOM 783 O O . ILE A 1 99 ? -10.877 2.433 17.688 1.00 93.06 99 ILE A O 1
ATOM 787 N N . ALA A 1 100 ? -9.179 0.993 17.469 1.00 93.19 100 ALA A N 1
ATOM 788 C CA . ALA A 1 100 ? -10.018 -0.208 17.392 1.00 93.19 100 ALA A CA 1
ATOM 789 C C . ALA A 1 100 ? -10.974 -0.355 18.588 1.00 93.19 100 ALA A C 1
ATOM 791 O O . ALA A 1 100 ? -12.163 -0.605 18.400 1.00 93.19 100 ALA A O 1
ATOM 792 N N . SER A 1 101 ? -10.486 -0.118 19.810 1.00 92.56 101 SER A N 1
ATOM 793 C CA . SER A 1 101 ? -11.297 -0.193 21.035 1.00 92.56 101 SER A CA 1
ATOM 794 C C . SER A 1 101 ? -12.372 0.893 21.132 1.00 92.56 101 SER A C 1
ATOM 796 O O . SER A 1 101 ? -13.350 0.722 21.857 1.00 92.56 101 SER A O 1
ATOM 798 N N . LEU A 1 102 ? -12.213 2.000 20.398 1.00 94.62 102 LEU A N 1
ATOM 799 C CA . LEU A 1 102 ? -13.186 3.092 20.350 1.00 94.62 102 LEU A CA 1
ATOM 800 C C . LEU A 1 102 ? -14.314 2.823 19.345 1.00 94.62 102 LEU A C 1
ATOM 802 O O . LEU A 1 102 ? -15.389 3.401 19.486 1.00 94.62 102 LEU A O 1
ATOM 806 N N . TYR A 1 103 ? -14.083 1.963 18.348 1.00 96.56 103 TYR A N 1
ATOM 807 C CA . TYR A 1 103 ? -15.022 1.705 17.251 1.00 96.56 103 TYR A CA 1
ATOM 808 C C . TYR A 1 103 ? -15.178 0.202 16.943 1.00 96.56 103 TYR A C 1
ATOM 810 O O . TYR A 1 103 ? -14.889 -0.228 15.820 1.00 96.56 103 TYR A O 1
ATOM 818 N N . PRO A 1 104 ? -15.664 -0.610 17.901 1.00 96.12 104 PRO A N 1
ATOM 819 C CA . PRO A 1 104 ? -15.800 -2.058 17.725 1.00 96.12 104 PRO A CA 1
ATOM 820 C C . PRO A 1 104 ? -16.721 -2.445 16.555 1.00 96.12 104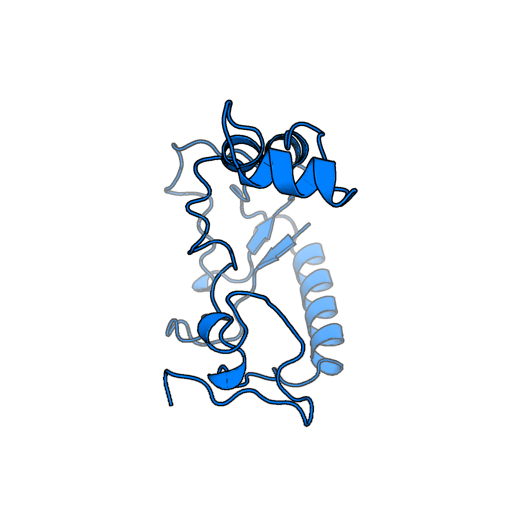 PRO A C 1
ATOM 822 O O . PRO A 1 104 ? -16.406 -3.378 15.821 1.00 96.12 104 PRO A O 1
ATOM 825 N N . ASP A 1 105 ? -17.793 -1.687 16.306 1.00 97.94 105 ASP A N 1
ATOM 826 C CA . ASP A 1 105 ? -18.722 -1.951 15.195 1.00 97.94 105 ASP A CA 1
ATOM 827 C C . ASP A 1 105 ? -18.044 -1.790 13.819 1.00 97.94 105 ASP A C 1
ATOM 829 O O . ASP A 1 105 ? -18.307 -2.542 12.877 1.00 97.94 105 ASP A O 1
ATOM 833 N N . ILE A 1 106 ? -17.129 -0.817 13.694 1.00 97.62 106 ILE A N 1
ATOM 834 C CA . ILE A 1 106 ? -16.346 -0.606 12.466 1.00 97.62 106 ILE A CA 1
ATOM 835 C C . ILE A 1 106 ? -15.358 -1.757 12.283 1.00 97.62 106 ILE A C 1
ATOM 837 O O . ILE A 1 106 ? -15.218 -2.267 11.170 1.00 97.62 106 ILE A O 1
ATOM 841 N N . VAL A 1 107 ? -14.706 -2.191 13.367 1.00 96.06 107 VAL A N 1
ATOM 842 C CA . VAL A 1 107 ? -13.809 -3.355 13.352 1.00 96.06 107 VAL A CA 1
ATOM 843 C C . VAL A 1 107 ? -14.559 -4.591 12.861 1.00 96.06 107 VAL A C 1
ATOM 845 O O . VAL A 1 107 ? -14.104 -5.236 11.919 1.00 96.06 107 VAL A O 1
ATOM 848 N N . GLU A 1 108 ? -15.728 -4.898 13.425 1.00 96.50 108 GLU A N 1
ATOM 849 C CA . GLU A 1 108 ? -16.528 -6.057 13.017 1.00 96.50 108 GLU A CA 1
ATOM 850 C C . GLU A 1 108 ? -16.946 -5.982 11.541 1.00 96.50 108 GLU A C 1
ATOM 852 O O . GLU A 1 108 ? -16.782 -6.952 10.797 1.00 96.50 108 GLU A O 1
ATOM 857 N N . SER A 1 109 ? -17.420 -4.819 11.089 1.00 97.88 109 SER A N 1
ATOM 858 C CA . SER A 1 109 ? -17.795 -4.590 9.690 1.00 97.88 109 SER A CA 1
ATOM 859 C C . SER A 1 109 ? -16.622 -4.822 8.728 1.00 97.88 109 SER A C 1
ATOM 861 O O . SER A 1 109 ? -16.755 -5.539 7.731 1.00 97.88 109 SER A O 1
ATOM 863 N N . MET A 1 110 ? -15.437 -4.290 9.047 1.00 96.81 110 MET A N 1
ATOM 864 C CA . MET A 1 110 ? -14.239 -4.481 8.226 1.00 96.81 110 MET A CA 1
ATOM 865 C C . MET A 1 110 ? -13.733 -5.930 8.262 1.00 96.81 110 MET A C 1
ATOM 867 O O . MET A 1 110 ? -13.323 -6.451 7.226 1.00 96.81 110 MET A O 1
ATOM 871 N N . LEU A 1 111 ? -13.815 -6.618 9.407 1.00 95.19 111 LEU A N 1
ATOM 872 C CA . LEU A 1 111 ? -13.489 -8.045 9.511 1.00 95.19 111 LEU A CA 1
ATOM 873 C C . LEU A 1 111 ? -14.429 -8.912 8.669 1.00 95.19 111 LEU A C 1
ATOM 875 O O . LEU A 1 111 ? -13.968 -9.830 7.993 1.00 95.19 111 LEU A O 1
ATOM 879 N N . ASN A 1 112 ? -15.731 -8.621 8.664 1.00 95.62 112 ASN A N 1
ATOM 880 C CA . ASN A 1 112 ? -16.685 -9.305 7.790 1.00 95.62 112 ASN A CA 1
ATOM 881 C C . ASN A 1 112 ? -16.335 -9.083 6.318 1.00 95.62 112 ASN A C 1
ATOM 883 O O . ASN A 1 112 ? -16.255 -10.045 5.556 1.00 95.62 112 ASN A O 1
ATOM 887 N N . ARG A 1 113 ? -15.996 -7.846 5.938 1.00 95.44 113 ARG A N 1
ATOM 888 C CA . ARG A 1 113 ? -15.551 -7.541 4.576 1.00 95.44 113 ARG A CA 1
ATOM 889 C C . ARG A 1 113 ? -14.294 -8.319 4.177 1.00 95.44 113 ARG A C 1
ATOM 891 O O . ARG A 1 113 ? -14.212 -8.786 3.044 1.00 95.44 113 ARG A O 1
ATOM 898 N N . LEU A 1 114 ? -13.332 -8.477 5.088 1.00 92.56 114 LEU A N 1
ATOM 899 C CA . LEU A 1 114 ? -12.140 -9.297 4.851 1.00 92.56 114 LEU A CA 1
ATOM 900 C C . LEU A 1 114 ? -12.489 -10.777 4.650 1.00 92.56 114 LEU A C 1
ATOM 902 O O . LEU A 1 114 ? -11.909 -11.415 3.775 1.00 92.56 114 LEU A O 1
ATOM 906 N N . ARG A 1 115 ? -13.449 -11.322 5.410 1.00 92.56 115 ARG A N 1
ATOM 907 C CA . ARG A 1 115 ? -13.925 -12.706 5.226 1.00 92.56 115 ARG A CA 1
ATOM 908 C C . ARG A 1 115 ? -14.579 -12.904 3.860 1.00 92.56 115 ARG A C 1
ATOM 910 O O . ARG A 1 115 ? -14.268 -13.891 3.201 1.00 92.56 115 ARG A O 1
ATOM 917 N N . ASP A 1 116 ? -15.413 -11.963 3.422 1.00 94.44 116 ASP A N 1
ATOM 918 C CA . ASP A 1 116 ? -16.064 -12.016 2.106 1.00 94.44 116 ASP A CA 1
ATOM 919 C C . ASP A 1 116 ? -15.040 -11.996 0.963 1.00 94.44 116 ASP A C 1
ATOM 921 O O . ASP A 1 116 ? -15.149 -12.764 0.007 1.00 94.44 116 ASP A O 1
ATOM 925 N N . LEU A 1 117 ? -14.014 -11.143 1.076 1.00 92.44 117 LEU A N 1
ATOM 926 C CA . LEU A 1 117 ? -12.911 -11.102 0.115 1.00 92.44 117 LEU A CA 1
ATOM 927 C C . LEU A 1 117 ? -12.146 -12.427 0.123 1.00 92.44 117 LEU A C 1
ATOM 929 O O . LEU A 1 117 ? -12.014 -13.051 -0.923 1.00 92.44 117 LEU A O 1
ATOM 933 N N . ASN A 1 118 ? -11.741 -12.913 1.299 1.00 87.25 118 ASN A N 1
ATOM 934 C CA . ASN A 1 118 ? -11.007 -14.170 1.434 1.00 87.25 118 ASN A CA 1
ATOM 935 C C . ASN A 1 118 ? -11.779 -15.381 0.877 1.00 87.25 118 ASN A C 1
ATOM 937 O O . ASN A 1 118 ? -11.177 -16.271 0.289 1.00 87.25 118 ASN A O 1
ATOM 941 N N . ALA A 1 119 ? -13.110 -15.401 1.001 1.00 91.06 119 ALA A N 1
ATOM 942 C CA . ALA A 1 119 ? -13.954 -16.466 0.453 1.00 91.06 119 ALA A CA 1
ATOM 943 C C . ALA A 1 119 ? -13.937 -16.538 -1.086 1.00 91.06 119 ALA A C 1
ATOM 945 O O . ALA A 1 119 ? -14.305 -17.565 -1.655 1.00 91.06 119 ALA A O 1
ATOM 946 N N . THR A 1 120 ? -13.524 -15.460 -1.757 1.00 92.75 120 THR A N 1
ATOM 947 C CA . THR A 1 120 ? -13.443 -15.369 -3.224 1.00 92.75 120 THR A CA 1
ATOM 948 C C . THR A 1 120 ? -12.014 -15.202 -3.745 1.00 92.75 120 THR A C 1
ATOM 950 O O . THR A 1 120 ? -11.802 -15.226 -4.958 1.00 92.75 120 THR A O 1
ATOM 953 N N . SER A 1 121 ? -11.032 -15.063 -2.850 1.00 89.06 121 SER A N 1
ATOM 954 C CA . SER A 1 121 ? -9.621 -14.916 -3.199 1.00 89.06 121 SER A CA 1
ATOM 955 C C . SER A 1 121 ? -9.050 -16.191 -3.813 1.00 89.06 121 SER A C 1
ATOM 957 O O . SER A 1 121 ? -9.307 -17.306 -3.357 1.00 89.06 121 SER A O 1
ATOM 959 N N . LEU A 1 122 ? -8.209 -16.015 -4.831 1.00 88.69 122 LEU A N 1
ATOM 960 C CA . LEU A 1 122 ? -7.367 -17.088 -5.348 1.00 88.69 122 LEU A CA 1
ATOM 961 C C . LEU A 1 122 ? -6.129 -17.265 -4.454 1.00 88.69 122 LEU A C 1
ATOM 963 O O . LEU A 1 122 ? -5.673 -16.292 -3.847 1.00 88.69 122 LEU A O 1
ATOM 967 N N . PRO A 1 123 ? -5.548 -18.477 -4.391 1.00 79.81 123 PRO A N 1
ATOM 968 C CA . PRO A 1 123 ? -4.274 -18.689 -3.717 1.00 79.81 123 PRO A CA 1
ATOM 969 C C . PRO A 1 123 ? -3.175 -17.802 -4.307 1.00 79.81 123 PRO A C 1
ATOM 971 O O . PRO A 1 123 ? -3.117 -17.614 -5.528 1.00 79.81 123 PRO A O 1
ATOM 974 N N . VAL A 1 124 ? -2.281 -17.313 -3.443 1.00 78.12 124 VAL A N 1
ATOM 975 C CA . VAL A 1 124 ? -1.093 -16.550 -3.849 1.00 78.12 124 VAL A CA 1
ATOM 976 C C . VAL A 1 124 ? -0.303 -17.353 -4.886 1.00 78.12 124 VAL A C 1
ATOM 978 O O . VAL A 1 124 ? -0.028 -18.535 -4.691 1.00 78.12 124 VAL A O 1
ATOM 981 N N . GLN A 1 125 ? 0.042 -16.709 -6.000 1.00 75.75 125 GLN A N 1
ATOM 982 C CA . GLN A 1 125 ? 0.833 -17.304 -7.077 1.00 75.75 125 GLN A CA 1
ATOM 983 C C . GLN A 1 125 ? 2.287 -16.848 -6.952 1.00 75.75 125 GLN A C 1
ATOM 985 O O . GLN A 1 125 ? 2.767 -16.052 -7.757 1.00 75.75 125 GLN A O 1
ATOM 990 N N . THR A 1 126 ? 2.983 -17.316 -5.916 1.00 76.4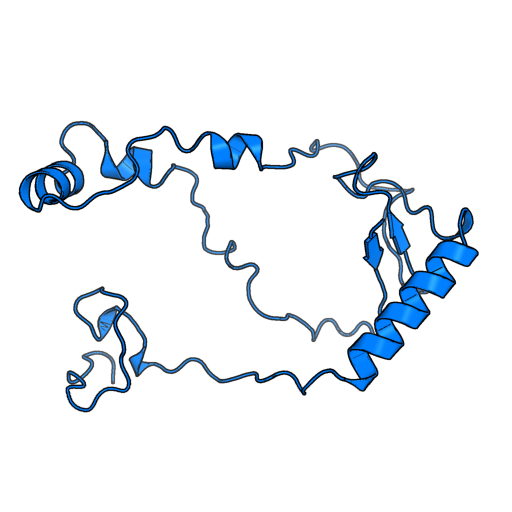4 126 THR A N 1
ATOM 991 C CA . THR A 1 126 ? 4.432 -17.121 -5.813 1.00 76.44 126 THR A CA 1
ATOM 992 C C . THR A 1 126 ? 5.112 -17.937 -6.906 1.00 76.44 126 THR A C 1
ATOM 994 O O . THR A 1 126 ? 4.916 -19.147 -7.019 1.00 76.44 126 THR A O 1
ATOM 997 N N . LYS A 1 127 ? 5.890 -17.261 -7.747 1.00 75.25 127 LYS A N 1
ATOM 998 C CA . LYS A 1 127 ? 6.762 -17.893 -8.735 1.00 75.25 127 LYS A CA 1
ATOM 999 C C . LYS A 1 127 ? 8.194 -17.513 -8.416 1.00 75.25 127 LYS A C 1
ATOM 1001 O O . LYS A 1 127 ? 8.446 -16.397 -7.966 1.00 75.25 127 LYS A O 1
ATOM 1006 N N . GLU A 1 128 ? 9.106 -18.447 -8.643 1.00 80.25 128 GLU A N 1
ATOM 1007 C CA . GLU A 1 128 ? 10.528 -18.128 -8.634 1.00 80.25 128 GLU A CA 1
ATOM 1008 C C . GLU A 1 128 ? 10.822 -17.114 -9.743 1.00 80.25 128 GLU A C 1
ATOM 1010 O O . GLU A 1 128 ? 10.153 -17.102 -10.783 1.00 80.25 128 GLU A O 1
ATOM 1015 N N . LEU A 1 129 ? 11.794 -16.239 -9.491 1.00 78.81 129 LEU A N 1
ATOM 1016 C CA . LEU A 1 129 ? 12.290 -15.326 -10.511 1.00 78.81 129 LEU A CA 1
ATOM 1017 C C . LEU A 1 129 ? 12.856 -16.155 -11.663 1.00 78.81 129 LEU A C 1
ATOM 1019 O O . LEU A 1 129 ? 13.665 -17.052 -11.437 1.00 78.81 129 LEU A O 1
ATOM 1023 N N . ASP A 1 130 ? 12.4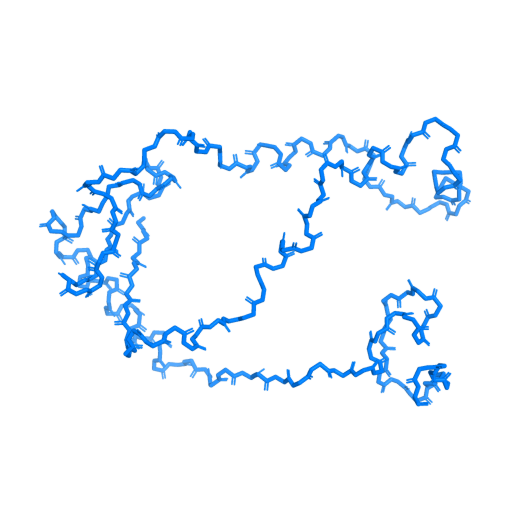25 -15.846 -12.881 1.00 84.06 130 ASP A N 1
ATOM 1024 C CA . ASP A 1 130 ? 12.989 -16.439 -14.085 1.00 84.06 130 ASP A CA 1
ATOM 1025 C C . ASP A 1 130 ? 14.308 -15.720 -14.409 1.00 84.06 130 ASP A C 1
ATOM 1027 O O . ASP A 1 130 ? 14.266 -14.528 -14.732 1.00 84.06 130 ASP A O 1
ATOM 1031 N N . PRO A 1 131 ? 15.473 -16.393 -14.331 1.00 83.44 131 PRO A N 1
ATOM 1032 C CA . PRO A 1 131 ? 16.762 -15.766 -14.621 1.00 83.44 131 PRO A CA 1
ATOM 1033 C C . PRO A 1 131 ? 16.838 -15.208 -16.042 1.00 83.44 131 PRO A C 1
ATOM 1035 O O . PRO A 1 131 ? 17.557 -14.246 -16.290 1.00 83.44 131 PRO A O 1
ATOM 1038 N N . MET A 1 132 ? 16.069 -15.778 -16.974 1.00 83.75 132 MET A N 1
ATOM 1039 C CA . MET A 1 132 ? 16.027 -15.307 -18.353 1.00 83.75 132 MET A CA 1
ATOM 1040 C C . MET A 1 132 ? 15.313 -13.960 -18.482 1.00 83.75 132 MET A C 1
ATOM 1042 O O . MET A 1 132 ? 15.456 -13.306 -19.504 1.00 83.75 132 MET A O 1
ATOM 1046 N N . GLY A 1 133 ? 14.559 -13.525 -17.469 1.00 84.50 133 GLY A N 1
ATOM 1047 C CA . GLY A 1 133 ? 13.958 -12.193 -17.417 1.00 84.50 133 GLY A CA 1
ATOM 1048 C C . GLY A 1 133 ? 14.919 -11.086 -16.991 1.00 84.50 133 GLY A C 1
ATOM 1049 O O . GLY A 1 133 ? 14.519 -9.921 -16.977 1.00 84.50 133 GLY A O 1
ATOM 1050 N N . ASP A 1 134 ? 16.166 -11.416 -16.639 1.00 84.19 134 ASP A N 1
ATOM 1051 C CA . ASP A 1 134 ? 17.172 -10.422 -16.271 1.00 84.19 134 ASP A CA 1
ATOM 1052 C C . ASP A 1 134 ? 17.501 -9.525 -17.483 1.00 84.19 134 ASP A C 1
ATOM 1054 O O . ASP A 1 134 ? 17.888 -10.039 -18.538 1.00 84.19 134 ASP A O 1
ATOM 1058 N N . PRO A 1 135 ? 17.393 -8.185 -17.372 1.00 85.06 135 PRO A N 1
ATOM 1059 C CA . PRO A 1 135 ? 17.772 -7.264 -18.442 1.00 85.06 135 PRO A CA 1
ATOM 1060 C C . PRO A 1 135 ? 19.195 -7.463 -18.975 1.00 85.06 135 PRO A C 1
ATOM 1062 O O . PRO A 1 135 ? 19.454 -7.119 -20.129 1.00 85.06 135 PRO A O 1
ATOM 1065 N N . VAL A 1 136 ? 20.125 -8.033 -18.198 1.00 83.88 136 VAL A N 1
ATOM 1066 C CA . VAL A 1 136 ? 21.467 -8.407 -18.684 1.00 83.88 136 VAL A CA 1
ATOM 1067 C C . VAL A 1 136 ? 21.390 -9.360 -19.882 1.00 83.88 136 VAL A C 1
ATOM 1069 O O . VAL A 1 136 ? 22.214 -9.257 -20.792 1.00 83.88 136 VAL A O 1
ATOM 1072 N N . CYS A 1 137 ? 20.382 -10.232 -19.936 1.00 82.88 137 CYS A N 1
ATOM 1073 C CA . CYS A 1 137 ? 20.134 -11.123 -21.069 1.00 82.88 137 CYS A CA 1
ATOM 1074 C C . CYS A 1 137 ? 19.588 -10.387 -22.312 1.00 82.88 137 CYS A C 1
ATOM 1076 O O . CYS A 1 137 ? 19.600 -10.942 -23.407 1.00 82.88 137 CYS A O 1
ATOM 1078 N N . HIS A 1 138 ? 19.143 -9.131 -22.170 1.00 81.94 138 HIS A N 1
ATOM 1079 C CA . HIS A 1 138 ? 18.348 -8.400 -23.169 1.00 81.94 138 HIS A CA 1
ATOM 1080 C C . HIS A 1 138 ? 18.893 -7.003 -23.470 1.00 81.94 138 HIS A C 1
ATOM 1082 O O . HIS A 1 138 ? 18.141 -6.033 -23.557 1.00 81.94 138 HIS A O 1
ATOM 1088 N N . ASN A 1 139 ? 20.214 -6.867 -23.613 1.00 80.25 139 ASN A N 1
ATOM 1089 C CA . ASN A 1 139 ? 20.873 -5.575 -23.860 1.00 80.25 139 ASN A CA 1
ATOM 1090 C C . ASN A 1 139 ? 20.484 -4.489 -22.835 1.00 80.25 139 ASN A C 1
ATOM 1092 O O . ASN A 1 139 ? 20.348 -3.317 -23.187 1.00 80.25 139 ASN A O 1
ATOM 1096 N N . PHE A 1 140 ? 20.308 -4.882 -21.571 1.00 79.62 140 PHE A N 1
ATOM 1097 C CA . PHE A 1 140 ? 19.883 -4.022 -20.463 1.00 79.62 140 PHE A CA 1
ATOM 1098 C C . PHE A 1 140 ? 18.487 -3.401 -20.638 1.00 79.62 140 PHE A C 1
ATOM 1100 O O . PHE A 1 140 ? 18.186 -2.377 -20.025 1.00 79.62 140 PHE A O 1
ATOM 1107 N N . ALA A 1 141 ? 17.619 -4.018 -21.444 1.00 77.69 141 ALA A N 1
ATOM 1108 C CA . ALA A 1 141 ? 16.230 -3.610 -21.620 1.00 77.69 141 ALA A CA 1
ATOM 1109 C C . ALA A 1 141 ? 15.257 -4.587 -20.941 1.00 77.69 141 ALA A C 1
ATOM 1111 O O . ALA A 1 141 ? 15.448 -5.800 -20.966 1.00 77.69 141 ALA A O 1
ATOM 1112 N N . HIS A 1 142 ? 14.166 -4.061 -20.380 1.00 81.69 142 HIS A N 1
ATOM 1113 C CA . HIS A 1 142 ? 13.024 -4.881 -19.975 1.00 81.69 142 HIS A CA 1
ATOM 1114 C C . HIS A 1 142 ? 12.166 -5.184 -21.206 1.00 81.69 142 HIS A C 1
ATOM 1116 O O . HIS A 1 142 ? 11.498 -4.295 -21.737 1.00 81.69 142 HIS A O 1
ATOM 1122 N N . VAL A 1 143 ? 12.189 -6.433 -21.661 1.00 81.50 143 VAL A N 1
ATOM 1123 C CA . VAL A 1 143 ? 11.454 -6.914 -22.840 1.00 81.50 143 VAL A CA 1
ATOM 1124 C C . VAL A 1 143 ? 10.690 -8.188 -22.492 1.00 81.50 143 VAL A C 1
ATOM 1126 O O . VAL A 1 143 ? 11.043 -8.847 -21.516 1.00 81.50 143 VAL A O 1
ATOM 1129 N N . PRO A 1 144 ? 9.654 -8.575 -23.253 1.00 86.12 144 PRO A N 1
ATOM 1130 C CA . PRO A 1 144 ? 9.143 -9.939 -23.189 1.00 86.12 144 PRO A CA 1
ATOM 1131 C C . PRO A 1 144 ? 10.286 -10.936 -23.448 1.00 86.12 144 PRO A C 1
ATOM 1133 O O . PRO A 1 144 ? 10.922 -10.886 -24.495 1.00 86.12 144 PRO A O 1
ATOM 1136 N N . TRP A 1 145 ? 10.578 -11.807 -22.480 1.00 84.62 145 TRP A N 1
ATOM 1137 C CA . TRP A 1 145 ? 11.732 -12.721 -22.538 1.00 84.62 145 TRP A CA 1
ATOM 1138 C C . TRP A 1 145 ? 11.356 -14.189 -22.773 1.00 84.62 145 TRP A C 1
ATOM 1140 O O . TRP A 1 145 ? 12.235 -15.033 -22.916 1.00 84.62 145 TRP A O 1
ATOM 1150 N N . MET A 1 146 ? 10.057 -14.504 -22.807 1.00 83.62 146 MET A N 1
ATOM 1151 C CA . MET A 1 146 ? 9.544 -15.854 -23.090 1.00 83.62 146 MET A CA 1
ATOM 1152 C C . MET A 1 146 ? 9.106 -16.040 -24.554 1.00 83.62 146 MET A C 1
ATOM 1154 O O . MET A 1 146 ? 8.428 -17.017 -24.871 1.00 83.62 146 MET A O 1
ATOM 1158 N N . ASP A 1 147 ? 9.479 -15.111 -25.436 1.00 76.25 147 ASP A N 1
ATOM 1159 C CA . ASP A 1 147 ? 9.237 -15.222 -26.874 1.00 76.25 147 ASP A CA 1
ATOM 1160 C C . ASP A 1 147 ? 10.317 -16.098 -27.540 1.00 76.25 147 ASP A C 1
ATOM 1162 O O . ASP A 1 147 ? 11.438 -16.221 -27.047 1.00 76.25 147 ASP A O 1
ATOM 1166 N N . GLU A 1 148 ? 9.988 -16.728 -28.674 1.00 65.88 148 GLU A N 1
ATOM 1167 C CA . GLU A 1 148 ? 10.839 -17.736 -29.343 1.00 65.88 148 GLU A CA 1
ATOM 1168 C C . GLU A 1 148 ? 12.209 -17.203 -29.819 1.00 65.88 148 GLU A C 1
ATOM 1170 O O . GLU A 1 148 ? 13.093 -17.988 -30.160 1.00 65.88 148 GLU A O 1
ATOM 1175 N N . GLU A 1 149 ? 12.408 -15.883 -29.820 1.00 62.81 149 GLU A N 1
ATOM 1176 C CA . GLU A 1 149 ? 13.644 -15.198 -30.229 1.00 62.81 149 GLU A CA 1
ATOM 1177 C C . GLU A 1 149 ? 14.655 -15.017 -29.079 1.00 62.81 149 GLU A C 1
ATOM 1179 O O . GLU A 1 149 ? 15.549 -14.173 -29.167 1.00 62.81 149 GLU A O 1
ATOM 1184 N N . ALA A 1 150 ? 14.526 -15.798 -28.000 1.00 58.00 150 ALA A N 1
ATOM 1185 C CA . ALA A 1 150 ? 15.378 -15.708 -26.818 1.00 58.00 150 ALA A CA 1
ATOM 1186 C C . ALA A 1 150 ? 16.879 -15.736 -27.171 1.00 58.00 150 ALA A C 1
ATOM 1188 O O . ALA A 1 150 ? 17.408 -16.696 -27.738 1.00 58.00 150 ALA A O 1
ATOM 1189 N N . ILE A 1 151 ? 17.550 -14.639 -26.822 1.00 63.44 151 ILE A N 1
ATOM 1190 C CA . ILE A 1 151 ? 18.992 -14.450 -26.954 1.00 63.44 151 ILE A CA 1
ATOM 1191 C C . ILE A 1 151 ? 19.689 -15.346 -25.922 1.00 63.44 151 ILE A C 1
ATOM 1193 O O . ILE A 1 151 ? 19.242 -15.450 -24.782 1.00 63.44 151 ILE A O 1
ATOM 1197 N N . ASP A 1 152 ? 20.788 -15.987 -26.324 1.00 66.88 152 ASP A N 1
ATOM 1198 C CA . ASP A 1 152 ? 21.654 -16.765 -25.432 1.00 66.88 152 ASP A CA 1
ATOM 1199 C C . ASP A 1 152 ? 22.178 -15.855 -24.309 1.00 66.88 152 ASP A C 1
ATOM 1201 O O . ASP A 1 152 ? 22.960 -14.931 -24.560 1.00 66.88 152 ASP A O 1
ATOM 1205 N N . CYS A 1 153 ? 21.676 -16.046 -23.085 1.00 71.50 153 CYS A N 1
ATOM 1206 C CA . CYS A 1 153 ? 22.001 -15.155 -21.982 1.00 71.50 153 CYS A CA 1
ATOM 1207 C C . CYS A 1 153 ? 23.438 -15.410 -21.505 1.00 71.50 153 CYS A C 1
ATOM 1209 O O . CYS A 1 153 ? 23.746 -16.514 -21.061 1.00 71.50 153 CYS A O 1
ATOM 1211 N N . PRO A 1 154 ? 24.322 -14.396 -21.481 1.00 65.81 154 PRO A N 1
ATOM 1212 C CA . PRO A 1 154 ? 25.737 -14.578 -21.146 1.00 65.81 154 PRO A CA 1
ATOM 1213 C C . PRO A 1 154 ? 26.015 -14.970 -19.679 1.00 65.81 154 PRO A C 1
ATOM 1215 O O . PRO A 1 154 ? 27.179 -15.110 -19.304 1.00 65.81 154 PRO A O 1
ATOM 1218 N N . LEU A 1 155 ? 24.977 -15.124 -18.849 1.00 60.78 155 LEU A N 1
ATOM 1219 C CA . LEU A 1 155 ? 25.054 -15.541 -17.445 1.00 60.78 155 LEU A CA 1
ATOM 1220 C C . LEU A 1 155 ? 24.535 -16.972 -17.185 1.00 60.78 155 LEU A C 1
ATOM 1222 O O . LEU A 1 155 ? 24.446 -17.359 -16.019 1.00 60.78 155 LEU A O 1
ATOM 1226 N N . SER A 1 156 ? 24.200 -17.747 -18.227 1.00 55.59 156 SER A N 1
ATOM 1227 C CA . SER A 1 156 ? 23.779 -19.157 -18.104 1.00 55.59 156 SER A CA 1
ATOM 1228 C C . SER A 1 156 ? 24.932 -20.128 -17.849 1.00 55.59 156 SER A C 1
ATOM 1230 O O . SER A 1 156 ? 25.953 -20.012 -18.568 1.00 55.59 156 SER A O 1
#

InterPro domains:
  IPR017850 Alkaline-phosphatase-like, core domain superfamily [SSF53649] (70-145)
  IPR047115 Arylsulfatase B [PTHR10342] (49-145)

pLDDT: mean 75.42, std 15.98, range [43.19, 97.94]

Foldseek 3Di:
DDKDADPDPPPPPPPVDDPVCPVVPCVDPPLCQCVPDPRPNVVVCVVVVPDDPNDDVCVCVVPDDDDDPDDDDDAQDPDCVVPMFDDDCVVCVVRRHGCCVVCVVVVVVVVVVVVVCVVVDDPDDDDDDDPQQQCQQVVNDRDPQPDPPRHDRPVD

Organism: Caerostris extrusa (NCBI:txid172846)

Sequence (156 aa):
MKILVSNFPVDGSDWYGPSGLEDSNVTDSFDDWVWKNGSLIKDVLIESNQWLLTENDTWRQDAAIICGENFLPISGKCDFSDGPCLYNVTDDPCEYKNIASLYPDIVESMLNRLRDLNATSLPVQTKELDPMGDPVCHNFAHVPWMDEEAIDCPLS

Radius of gyration: 22.71 Å; chains: 1; bounding box: 44×39×55 Å